Protein AF-A0A812RGR2-F1 (afdb_monomer)

Foldseek 3Di:
DDPDPDAPLVVQQVVCVVPPCSQVVQFQPDDCDPVVVCVCPDCVNVVVVCVVPVDPDDDDDRRDGDHDDDPRPPVPPDDDDDPLVVVPPCSVVDDDDDDDDDSDDDDD

Solvent-accessible surface area (backbone atoms only — not comparable to full-atom values): 7359 Å² total; per-residue (Å²): 143,75,95,80,89,64,54,74,67,56,52,52,53,54,46,30,73,76,39,81,60,42,47,64,52,47,28,77,65,47,70,87,41,73,67,55,50,50,57,69,63,28,68,70,56,50,50,50,52,28,69,75,71,68,50,92,75,86,78,81,69,95,76,56,78,47,81,68,82,52,99,81,54,65,88,74,69,70,71,98,78,60,79,54,72,80,49,57,77,59,40,81,79,54,91,80,85,89,82,86,79,79,92,61,92,82,78,136

Radius of gyration: 16.14 Å; Cα contacts (8 Å, |Δi|>4): 56; chains: 1; bounding box: 37×32×42 Å

pLDDT: mean 83.55, std 11.11, range [44.09, 95.75]

Mean predicted aligned error: 6.18 Å

Sequence (108 aa):
LDPAGYGFETAVAALEALDPGFGAALHQAMALTPAVAALWRSPALVGAVHKLKGWRSVAAHPIFNIRPKSPSARELNYGLHQDPAFWGEAAAEIDVVAAWLPLVPVSE

Structure (mmCIF, N/CA/C/O backbone):
data_AF-A0A812RGR2-F1
#
_entry.id   AF-A0A812RGR2-F1
#
loop_
_atom_site.group_PDB
_atom_site.id
_atom_site.type_symbol
_atom_site.label_atom_id
_atom_site.label_alt_id
_atom_site.label_comp_id
_atom_site.label_asym_id
_atom_site.label_entity_id
_atom_site.label_seq_id
_atom_site.pdbx_PDB_ins_code
_atom_site.Cartn_x
_atom_site.Cartn_y
_atom_site.Cartn_z
_atom_site.occupancy
_atom_site.B_iso_or_equiv
_atom_site.auth_seq_id
_atom_site.auth_comp_id
_atom_site.auth_asym_id
_atom_site.auth_atom_id
_atom_site.pdbx_PDB_model_num
ATOM 1 N N . LEU A 1 1 ? 3.500 13.119 -11.475 1.00 46.84 1 LEU A N 1
ATOM 2 C CA . LEU A 1 1 ? 3.732 11.843 -12.181 1.00 46.84 1 LEU A CA 1
ATOM 3 C C . LEU A 1 1 ? 2.764 11.862 -13.354 1.00 46.84 1 LEU A C 1
ATOM 5 O O . LEU A 1 1 ? 1.618 11.488 -13.191 1.00 46.84 1 LEU A O 1
ATOM 9 N N . ASP A 1 2 ? 3.060 12.677 -14.359 1.00 45.31 2 ASP A N 1
ATOM 10 C CA . ASP A 1 2 ? 3.725 12.191 -15.568 1.00 45.31 2 ASP A CA 1
ATOM 11 C C . ASP A 1 2 ? 4.648 13.260 -16.202 1.00 45.31 2 ASP A C 1
ATOM 13 O O . ASP A 1 2 ? 4.154 14.325 -16.571 1.00 45.31 2 ASP A O 1
ATOM 17 N N . PRO A 1 3 ? 5.970 13.020 -16.315 1.00 44.09 3 PRO A N 1
ATOM 18 C CA . PRO A 1 3 ? 6.861 13.873 -17.100 1.00 44.09 3 PRO A CA 1
ATOM 19 C C . PRO A 1 3 ? 7.190 13.332 -18.509 1.00 44.09 3 PRO A C 1
ATOM 21 O O . PRO A 1 3 ? 7.962 13.984 -19.207 1.00 44.09 3 PRO A O 1
ATOM 24 N N . ALA A 1 4 ? 6.679 12.165 -18.937 1.00 49.09 4 ALA A N 1
ATOM 25 C CA . ALA A 1 4 ? 7.136 11.505 -20.173 1.00 49.09 4 ALA A CA 1
ATOM 26 C C . ALA A 1 4 ? 6.101 10.648 -20.950 1.00 49.09 4 ALA A C 1
ATOM 28 O O . ALA A 1 4 ? 6.461 10.071 -21.971 1.00 49.09 4 ALA A O 1
ATOM 29 N N . GLY A 1 5 ? 4.838 10.555 -20.531 1.00 55.97 5 GLY A N 1
ATOM 30 C CA . GLY A 1 5 ? 3.795 9.758 -21.189 1.00 55.97 5 GLY A CA 1
ATOM 31 C C . GLY A 1 5 ? 3.803 8.260 -20.860 1.00 55.97 5 GLY A C 1
ATOM 32 O O . GLY A 1 5 ? 3.115 7.495 -21.532 1.00 55.97 5 GLY A O 1
ATOM 33 N N . TYR A 1 6 ? 4.570 7.815 -19.860 1.00 59.47 6 TYR A N 1
ATOM 34 C CA . TYR A 1 6 ? 4.719 6.391 -19.527 1.00 59.47 6 TYR A CA 1
ATOM 35 C C . TYR A 1 6 ? 3.951 5.999 -18.253 1.00 59.47 6 TYR A C 1
ATOM 37 O O . TYR A 1 6 ? 3.885 6.767 -17.292 1.00 59.47 6 TYR A O 1
ATOM 45 N N . GLY A 1 7 ? 3.397 4.779 -18.238 1.00 80.56 7 GLY A N 1
ATOM 46 C CA . GLY A 1 7 ? 2.749 4.174 -17.066 1.00 80.56 7 GLY A CA 1
ATOM 47 C C . GLY A 1 7 ? 3.712 3.946 -15.893 1.00 80.56 7 GLY A C 1
ATOM 48 O O . GLY A 1 7 ? 4.936 3.982 -16.054 1.00 80.56 7 GLY A O 1
ATOM 49 N N . PHE A 1 8 ? 3.165 3.719 -14.692 1.00 82.31 8 PHE A N 1
ATOM 50 C CA . PHE A 1 8 ? 3.949 3.564 -13.458 1.00 82.31 8 PHE A CA 1
ATOM 51 C C . PHE A 1 8 ? 4.965 2.415 -13.558 1.00 82.31 8 PHE A C 1
ATOM 53 O O . PHE A 1 8 ? 6.140 2.595 -13.241 1.00 82.31 8 PHE A O 1
ATOM 60 N N . GLU A 1 9 ? 4.538 1.252 -14.050 1.00 84.25 9 GLU A N 1
ATOM 61 C CA . GLU A 1 9 ? 5.394 0.086 -14.290 1.00 84.25 9 GLU A CA 1
ATOM 62 C C . GLU A 1 9 ? 6.503 0.367 -15.299 1.00 84.25 9 GLU A C 1
ATOM 64 O O . GLU A 1 9 ? 7.642 -0.040 -15.080 1.00 84.25 9 GLU A O 1
ATOM 69 N N . THR A 1 10 ? 6.196 1.106 -16.366 1.00 85.75 10 THR A N 1
ATOM 70 C CA . THR A 1 10 ? 7.176 1.450 -17.398 1.00 85.75 10 THR A CA 1
ATOM 71 C C . THR A 1 10 ? 8.262 2.367 -16.832 1.00 85.75 10 THR A C 1
ATOM 73 O O . THR A 1 10 ? 9.448 2.144 -17.069 1.00 85.75 10 THR A O 1
ATOM 76 N N . ALA A 1 11 ? 7.874 3.358 -16.023 1.00 85.25 11 ALA A N 1
ATOM 77 C CA . ALA A 1 11 ? 8.819 4.249 -15.355 1.00 85.25 11 ALA A CA 1
ATOM 78 C C . ALA A 1 11 ? 9.725 3.496 -14.367 1.00 85.25 11 ALA A C 1
ATOM 80 O O . ALA A 1 11 ? 10.941 3.683 -14.383 1.00 85.25 11 ALA A O 1
ATOM 81 N N . VAL A 1 12 ? 9.157 2.614 -13.537 1.00 85.94 12 VAL A N 1
ATOM 82 C CA . VAL A 1 12 ? 9.940 1.803 -12.590 1.00 85.94 12 VAL A CA 1
ATOM 83 C C . VAL A 1 12 ? 10.879 0.845 -13.325 1.00 85.94 12 VAL A C 1
ATOM 85 O O . VAL A 1 12 ? 12.038 0.735 -12.941 1.00 85.94 12 VAL A O 1
ATOM 88 N N . ALA A 1 13 ? 10.425 0.193 -14.398 1.00 85.25 13 ALA A N 1
ATOM 89 C CA . ALA A 1 13 ? 11.256 -0.713 -15.189 1.00 85.25 13 ALA A CA 1
ATOM 90 C C . ALA A 1 13 ? 12.426 0.010 -15.876 1.00 85.25 13 ALA A C 1
ATOM 92 O O . ALA A 1 13 ? 13.538 -0.514 -15.903 1.00 85.25 13 ALA A O 1
ATOM 93 N N . ALA A 1 14 ? 12.197 1.219 -16.398 1.00 87.88 14 ALA A N 1
ATOM 94 C CA . ALA A 1 14 ? 13.257 2.030 -16.988 1.00 87.88 14 ALA A CA 1
ATOM 95 C C . ALA A 1 14 ? 14.314 2.432 -15.947 1.00 87.88 14 ALA A C 1
ATOM 97 O O . ALA A 1 14 ? 15.507 2.366 -16.231 1.00 87.88 14 ALA A O 1
ATOM 98 N N . LEU A 1 15 ? 13.887 2.806 -14.737 1.00 88.62 15 LEU A N 1
ATOM 99 C CA . LEU A 1 15 ? 14.799 3.147 -13.641 1.00 88.62 15 LEU A CA 1
ATOM 100 C C . LEU A 1 15 ? 15.579 1.926 -13.147 1.00 88.62 15 LEU A C 1
ATOM 102 O O . LEU A 1 15 ? 16.786 2.018 -12.980 1.00 88.62 15 LEU A O 1
ATOM 106 N N . GLU A 1 16 ? 14.929 0.772 -13.013 1.00 88.06 16 GLU A N 1
ATOM 107 C CA . GLU A 1 16 ? 15.582 -0.495 -12.664 1.00 88.06 16 GLU A CA 1
ATOM 108 C C . GLU A 1 16 ? 16.638 -0.921 -13.702 1.00 88.06 16 GLU A C 1
ATOM 110 O O . GLU A 1 16 ? 17.665 -1.490 -13.345 1.00 88.06 16 GLU A O 1
ATOM 115 N N . ALA A 1 17 ? 16.416 -0.638 -14.992 1.00 86.81 17 ALA A N 1
ATOM 116 C CA . ALA A 1 17 ? 17.395 -0.918 -16.0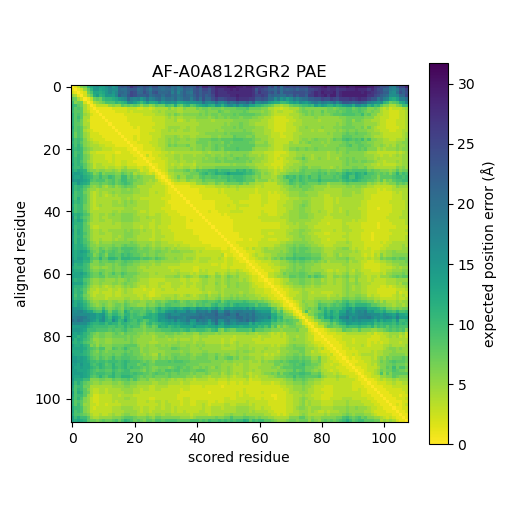44 1.00 86.81 17 ALA A CA 1
ATOM 117 C C . ALA A 1 17 ? 18.626 0.007 -15.985 1.00 86.81 17 ALA A C 1
ATOM 119 O O . ALA A 1 17 ? 19.707 -0.387 -16.421 1.00 86.81 17 ALA A O 1
ATOM 120 N N . LEU A 1 18 ? 18.458 1.230 -15.472 1.00 90.31 18 LEU A N 1
ATOM 121 C CA . LEU A 1 18 ? 19.540 2.200 -15.285 1.00 90.31 18 LEU A CA 1
ATOM 122 C C . LEU A 1 18 ? 20.295 1.982 -13.967 1.00 90.31 18 LEU A C 1
ATOM 124 O O . LEU A 1 18 ? 21.502 2.206 -13.917 1.00 90.31 18 LEU A O 1
ATOM 128 N N . ASP A 1 19 ? 19.588 1.549 -12.925 1.00 87.88 19 ASP A N 1
ATOM 129 C CA . ASP A 1 19 ? 20.093 1.331 -11.571 1.00 87.88 19 ASP A CA 1
ATOM 130 C C . ASP A 1 19 ? 19.509 0.023 -10.996 1.00 87.88 19 ASP A C 1
ATOM 132 O O . ASP A 1 19 ? 18.431 0.026 -10.388 1.00 87.88 19 ASP A O 1
ATOM 136 N N . PRO A 1 20 ? 20.168 -1.129 -11.230 1.00 85.88 20 PRO A N 1
ATOM 137 C CA . PRO A 1 20 ? 19.710 -2.414 -10.710 1.00 85.88 20 PRO A CA 1
ATOM 138 C C . PRO A 1 20 ? 19.566 -2.391 -9.182 1.00 85.88 20 PR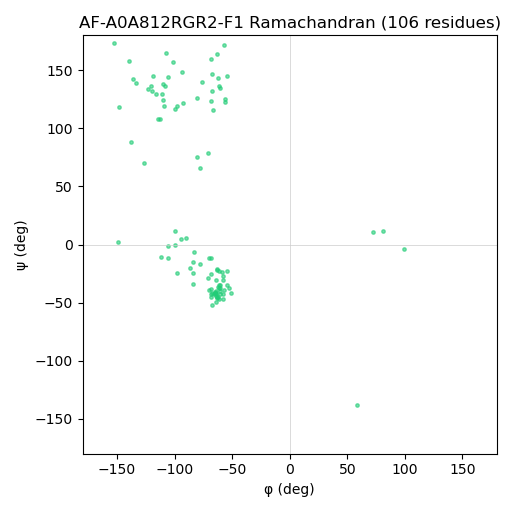O A C 1
ATOM 140 O O . PRO A 1 20 ? 20.520 -2.090 -8.469 1.00 85.88 20 PRO A O 1
ATOM 143 N N . GLY A 1 21 ? 18.383 -2.748 -8.672 1.00 81.19 21 GLY A N 1
ATOM 144 C CA . GLY A 1 21 ? 18.049 -2.636 -7.246 1.00 81.19 21 GLY A CA 1
ATOM 145 C C . GLY A 1 21 ? 17.227 -1.394 -6.885 1.00 81.19 21 GLY A C 1
ATOM 146 O O . GLY A 1 21 ? 16.764 -1.282 -5.744 1.00 81.19 21 GLY A O 1
ATOM 147 N N . PHE A 1 22 ? 16.953 -0.504 -7.846 1.00 85.50 22 PHE A N 1
ATOM 148 C CA . PHE A 1 22 ? 16.081 0.655 -7.654 1.00 85.50 22 PHE A CA 1
ATOM 149 C C . PHE A 1 22 ? 14.727 0.281 -7.031 1.00 85.50 22 PHE A C 1
ATOM 151 O O . PHE A 1 22 ? 14.257 0.955 -6.116 1.00 85.50 22 PHE A O 1
ATOM 158 N N . GLY A 1 23 ? 14.100 -0.818 -7.460 1.00 83.12 23 GLY A N 1
ATOM 159 C CA . GLY A 1 23 ? 12.833 -1.287 -6.900 1.00 83.12 23 GLY A CA 1
ATOM 160 C C . GLY A 1 23 ? 12.912 -1.628 -5.406 1.00 83.12 23 GLY A C 1
ATOM 161 O O . GLY A 1 23 ? 11.979 -1.330 -4.653 1.00 83.12 23 GLY A O 1
ATOM 162 N N . ALA A 1 24 ? 14.032 -2.201 -4.957 1.00 80.44 24 ALA A N 1
ATOM 163 C CA . ALA A 1 24 ? 14.272 -2.488 -3.544 1.00 80.44 24 ALA A CA 1
ATOM 164 C C . ALA A 1 24 ? 14.496 -1.198 -2.737 1.00 80.44 24 ALA A C 1
ATOM 166 O O . ALA A 1 24 ? 13.952 -1.060 -1.640 1.00 80.44 24 ALA A O 1
ATOM 167 N N . ALA A 1 25 ? 15.214 -0.221 -3.297 1.00 81.94 25 ALA A N 1
ATOM 168 C CA . ALA A 1 25 ? 15.371 1.098 -2.683 1.00 81.94 25 ALA A CA 1
ATOM 169 C C . ALA A 1 25 ? 14.031 1.854 -2.597 1.00 81.94 25 ALA A C 1
ATOM 171 O O . ALA A 1 25 ? 13.702 2.445 -1.567 1.00 81.94 25 ALA A O 1
ATOM 172 N N . LEU A 1 26 ? 13.206 1.775 -3.646 1.00 83.25 26 LEU A N 1
ATOM 173 C CA . LEU A 1 26 ? 11.894 2.415 -3.704 1.00 83.25 26 LEU A CA 1
ATOM 174 C C . LEU A 1 26 ? 10.942 1.886 -2.620 1.00 83.25 26 LEU A C 1
ATOM 176 O O . LEU A 1 26 ? 10.169 2.665 -2.061 1.00 83.25 26 LEU A O 1
ATOM 180 N N . HIS A 1 27 ? 11.030 0.595 -2.275 1.00 81.12 27 HIS A N 1
ATOM 181 C CA . HIS A 1 27 ? 10.268 0.001 -1.171 1.00 81.12 27 HIS A CA 1
ATOM 182 C C . HIS A 1 27 ? 10.516 0.709 0.164 1.00 81.12 27 HIS A C 1
ATOM 184 O O . HIS A 1 27 ? 9.572 0.929 0.919 1.00 81.12 27 HIS A O 1
ATOM 190 N N . GLN A 1 28 ? 11.760 1.110 0.425 1.00 76.12 28 GLN A N 1
ATOM 191 C CA . GLN A 1 28 ? 12.165 1.775 1.665 1.00 76.12 28 GLN A CA 1
ATOM 192 C C . GLN A 1 28 ? 11.963 3.298 1.624 1.00 76.12 28 GLN A C 1
ATOM 194 O O . GLN A 1 28 ? 11.890 3.940 2.668 1.00 76.12 28 GLN A O 1
ATOM 199 N N . ALA A 1 29 ? 11.859 3.883 0.428 1.00 76.38 29 ALA A N 1
ATOM 200 C CA . ALA A 1 29 ? 11.793 5.328 0.217 1.00 76.38 29 ALA A CA 1
ATOM 201 C C . ALA A 1 29 ? 10.363 5.893 0.117 1.00 76.38 29 ALA A C 1
ATOM 203 O O . ALA A 1 29 ? 10.182 7.080 -0.170 1.00 76.38 29 ALA A O 1
ATOM 204 N N . MET A 1 30 ? 9.327 5.072 0.316 1.00 76.12 30 MET A N 1
ATOM 205 C CA . MET A 1 30 ? 7.946 5.531 0.183 1.00 76.12 30 MET A CA 1
ATOM 206 C C . MET A 1 30 ? 7.587 6.550 1.274 1.00 76.12 30 MET A C 1
ATOM 208 O O . MET A 1 30 ? 7.483 6.229 2.456 1.00 76.12 30 MET A O 1
ATOM 212 N N . ALA A 1 31 ? 7.300 7.779 0.850 1.00 78.38 31 ALA A N 1
ATOM 213 C CA . ALA A 1 31 ? 6.737 8.811 1.708 1.00 78.38 31 ALA A CA 1
ATOM 214 C C . ALA A 1 31 ? 5.202 8.837 1.625 1.00 78.38 31 ALA A C 1
ATOM 216 O O . ALA A 1 31 ? 4.610 8.608 0.563 1.00 78.38 31 ALA A O 1
ATOM 217 N N . LEU A 1 32 ? 4.548 9.213 2.729 1.00 81.75 32 LEU A N 1
ATOM 218 C CA . LEU A 1 32 ? 3.119 9.528 2.755 1.00 81.75 32 LEU A CA 1
ATOM 219 C C . LEU A 1 32 ? 2.858 10.855 2.023 1.00 81.75 32 LEU A C 1
ATOM 221 O O . LEU A 1 32 ? 2.700 11.914 2.630 1.00 81.75 32 LEU A O 1
ATOM 225 N N . THR A 1 33 ? 2.829 10.814 0.693 1.00 86.69 33 THR A N 1
ATOM 226 C CA . THR A 1 33 ? 2.460 11.981 -0.118 1.00 86.69 33 THR A CA 1
ATOM 227 C C . THR A 1 33 ? 0.975 12.323 0.071 1.00 86.69 33 THR A C 1
ATOM 229 O O . THR A 1 33 ? 0.188 11.449 0.444 1.00 86.69 33 THR A O 1
ATOM 232 N N . PRO A 1 34 ? 0.526 13.555 -0.242 1.00 90.25 34 PRO A N 1
ATOM 233 C CA . PRO A 1 34 ? -0.895 13.904 -0.170 1.00 90.25 34 PRO A CA 1
ATOM 234 C C . PRO A 1 34 ? -1.807 12.970 -0.980 1.00 90.25 34 PRO A C 1
ATOM 236 O O . PRO A 1 34 ? -2.911 12.663 -0.531 1.00 90.25 34 PRO A O 1
ATOM 239 N N . ALA A 1 35 ? -1.339 12.479 -2.132 1.00 88.12 35 ALA A N 1
ATOM 240 C CA . ALA A 1 35 ? -2.079 11.535 -2.969 1.00 88.12 35 ALA A CA 1
ATOM 241 C C . ALA A 1 35 ? -2.215 10.157 -2.301 1.00 88.12 35 ALA A C 1
ATOM 243 O O . ALA A 1 35 ? -3.316 9.610 -2.236 1.00 88.12 35 ALA A O 1
ATOM 244 N N . VAL A 1 36 ? -1.125 9.630 -1.730 1.00 87.56 36 VAL A N 1
ATOM 245 C CA . VAL A 1 36 ? -1.155 8.378 -0.954 1.00 87.56 36 VAL A CA 1
ATOM 246 C C . VAL A 1 36 ? -2.065 8.550 0.263 1.00 87.56 36 VAL A C 1
ATOM 248 O O . VAL 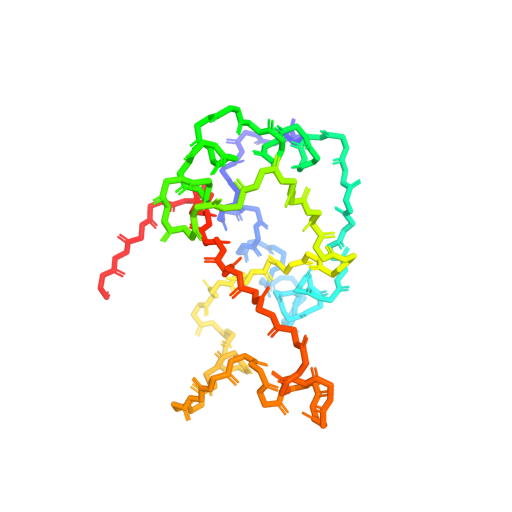A 1 36 ? -2.945 7.729 0.502 1.00 87.56 36 VAL A O 1
ATOM 251 N N . ALA A 1 37 ? -1.950 9.663 0.985 1.00 89.81 37 ALA A N 1
ATOM 252 C CA . ALA A 1 37 ? -2.796 9.944 2.138 1.00 89.81 37 ALA A CA 1
ATOM 253 C C . ALA A 1 37 ? -4.287 10.038 1.768 1.00 89.81 37 ALA A C 1
ATOM 255 O O . ALA A 1 37 ? -5.140 9.580 2.526 1.00 89.81 37 ALA A O 1
ATOM 256 N N . ALA A 1 38 ? -4.623 10.609 0.608 1.00 92.88 38 ALA A N 1
ATOM 257 C CA . ALA A 1 38 ? -5.996 10.646 0.110 1.00 92.88 38 ALA A CA 1
ATOM 258 C C . ALA A 1 38 ? -6.534 9.242 -0.209 1.00 92.88 38 ALA A C 1
ATOM 260 O O . ALA A 1 38 ? -7.661 8.929 0.171 1.00 92.88 38 ALA A O 1
ATOM 261 N N . LEU A 1 39 ? -5.719 8.384 -0.831 1.00 90.75 39 LEU A N 1
ATOM 262 C CA . LEU A 1 39 ? -6.074 6.992 -1.118 1.00 90.75 39 LEU A CA 1
ATOM 263 C C . LEU A 1 39 ? -6.351 6.199 0.172 1.00 90.75 39 LEU A C 1
ATOM 265 O O . LEU A 1 39 ? -7.390 5.546 0.291 1.00 90.75 39 LEU A O 1
ATOM 269 N N . TRP A 1 40 ? -5.467 6.323 1.166 1.00 91.62 40 TRP A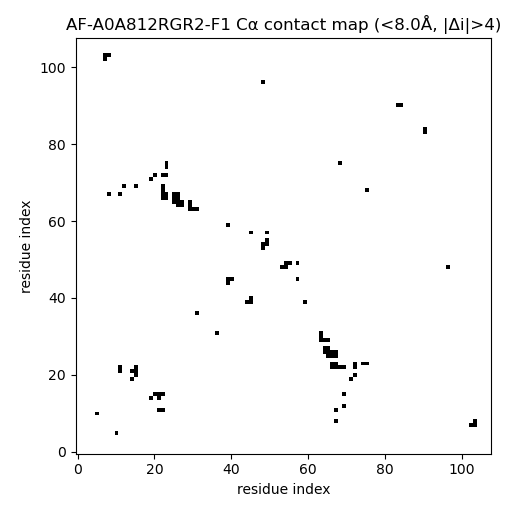 N 1
ATOM 270 C CA . TRP A 1 40 ? -5.595 5.635 2.457 1.00 91.62 40 TRP A CA 1
ATOM 271 C C . TRP A 1 40 ? -6.763 6.140 3.313 1.00 91.62 40 TRP A C 1
ATOM 273 O O . TRP A 1 40 ? -7.304 5.389 4.119 1.00 91.62 40 TRP A O 1
ATOM 283 N N . ARG A 1 41 ? -7.201 7.388 3.112 1.00 93.12 41 ARG A N 1
ATOM 284 C CA . ARG A 1 41 ? -8.408 7.949 3.744 1.00 93.12 41 ARG A CA 1
ATOM 285 C C . ARG A 1 41 ? -9.681 7.737 2.925 1.00 93.12 41 ARG A C 1
ATOM 287 O O . ARG A 1 41 ? -10.721 8.289 3.284 1.00 93.12 41 ARG A O 1
ATOM 294 N N . SER A 1 42 ? -9.626 6.996 1.817 1.00 95.06 42 SER A N 1
ATOM 295 C CA . SER A 1 42 ? -10.804 6.827 0.968 1.00 95.06 42 SER A CA 1
ATOM 296 C C . SER A 1 42 ? -11.945 6.150 1.749 1.00 95.06 42 SER A C 1
ATOM 298 O O . SER A 1 42 ? -11.713 5.149 2.436 1.00 95.06 42 SER A O 1
ATOM 300 N N . PRO A 1 43 ? -13.196 6.644 1.644 1.00 95.75 43 PRO A N 1
ATOM 301 C CA . PRO A 1 43 ? -14.329 6.056 2.361 1.00 95.75 43 PRO A CA 1
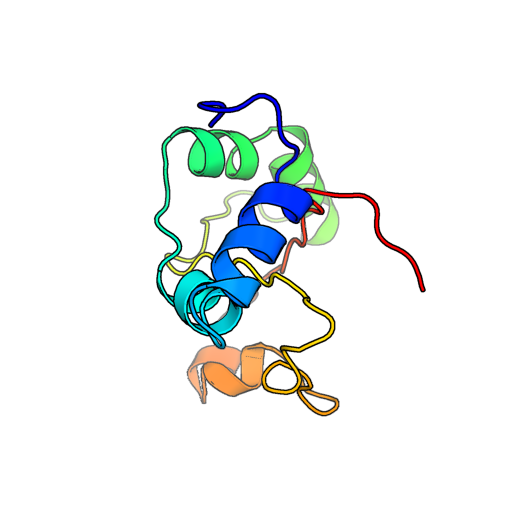ATOM 302 C C . PRO A 1 43 ? -14.556 4.577 2.033 1.00 95.75 43 PRO A C 1
ATOM 304 O O . PRO A 1 43 ? -15.013 3.820 2.886 1.00 95.75 43 PRO A O 1
ATOM 307 N N . ALA A 1 44 ? -14.212 4.157 0.812 1.00 95.38 44 ALA A N 1
ATOM 308 C CA . ALA A 1 44 ? -14.298 2.765 0.389 1.00 95.38 44 ALA A CA 1
ATOM 309 C C . ALA A 1 44 ? -13.340 1.867 1.187 1.00 95.38 44 ALA A C 1
ATOM 311 O O . ALA A 1 44 ? -13.772 0.852 1.733 1.00 95.38 44 ALA A O 1
ATOM 312 N N . LEU A 1 45 ? -12.067 2.263 1.303 1.00 94.12 45 LEU A N 1
ATOM 313 C CA . LEU A 1 45 ? -11.066 1.498 2.044 1.00 94.12 45 LEU A CA 1
ATOM 314 C C . LEU A 1 45 ? -11.372 1.487 3.544 1.00 94.12 45 LEU A C 1
ATOM 316 O O . LEU A 1 45 ? -11.468 0.425 4.154 1.00 94.12 45 LEU A O 1
ATOM 320 N N . VAL A 1 46 ? -11.583 2.667 4.128 1.00 94.62 46 VAL A N 1
ATOM 321 C CA . VAL A 1 46 ? -11.870 2.816 5.561 1.00 94.62 46 VAL A CA 1
ATOM 322 C C . VAL A 1 46 ? -13.160 2.076 5.931 1.00 94.62 46 VAL A C 1
ATOM 324 O O . VAL A 1 46 ? -13.202 1.330 6.909 1.00 94.62 46 VAL A O 1
ATOM 327 N N . GLY A 1 47 ? -14.197 2.187 5.097 1.00 95.62 47 GLY A N 1
ATOM 328 C CA . GLY A 1 47 ? -15.448 1.455 5.266 1.00 95.62 47 GLY A CA 1
ATOM 329 C C . GLY A 1 47 ? -15.285 -0.066 5.192 1.00 95.62 47 GLY A C 1
ATOM 330 O O . GLY A 1 47 ? -15.946 -0.778 5.949 1.00 95.62 47 GLY A O 1
ATOM 331 N N . ALA A 1 48 ? -14.403 -0.579 4.328 1.00 94.75 48 ALA A N 1
ATOM 332 C CA . ALA A 1 48 ? -14.101 -2.008 4.266 1.00 94.75 48 ALA A CA 1
ATOM 333 C C . ALA A 1 48 ? -13.446 -2.507 5.565 1.00 94.75 48 ALA A C 1
ATOM 335 O O . ALA A 1 48 ? -13.875 -3.525 6.108 1.00 94.75 48 ALA A O 1
ATOM 336 N N . VAL A 1 49 ? -12.483 -1.759 6.116 1.00 93.81 49 VAL A N 1
ATOM 337 C CA . VAL A 1 49 ? -11.826 -2.105 7.390 1.00 93.81 49 VAL A CA 1
ATOM 338 C C . VAL A 1 49 ? -12.824 -2.095 8.551 1.00 93.81 49 VAL A C 1
ATOM 340 O O . VAL A 1 49 ? -12.866 -3.042 9.338 1.00 93.81 49 VAL A O 1
ATOM 343 N N . HIS A 1 50 ? -13.682 -1.071 8.629 1.00 94.62 50 HIS A N 1
ATOM 344 C CA . HIS A 1 50 ? -14.737 -1.001 9.642 1.00 94.62 50 HIS A CA 1
ATOM 345 C C . HIS A 1 50 ? -15.679 -2.206 9.583 1.00 94.62 50 HIS A C 1
ATOM 347 O O . HIS A 1 50 ? -16.011 -2.773 10.620 1.00 94.6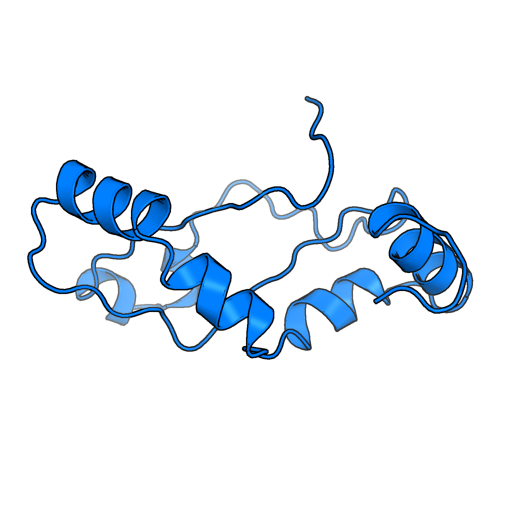2 50 HIS A O 1
ATOM 353 N N . LYS A 1 51 ? -16.081 -2.636 8.382 1.00 94.75 51 LYS A N 1
ATOM 354 C CA . LYS A 1 51 ? -16.934 -3.821 8.208 1.00 94.75 51 LYS A CA 1
ATOM 355 C C . LYS A 1 51 ? -16.216 -5.120 8.573 1.00 94.75 51 LYS A C 1
ATOM 357 O O . LYS A 1 51 ? -16.845 -5.996 9.153 1.00 94.75 51 LYS A O 1
ATOM 362 N N . LEU A 1 52 ? -14.926 -5.240 8.253 1.00 94.62 52 LEU A N 1
ATOM 363 C CA . LEU A 1 52 ? -14.143 -6.452 8.502 1.00 94.62 52 LEU A CA 1
ATOM 364 C C . LEU A 1 52 ? -13.902 -6.700 9.997 1.00 94.62 52 LEU A C 1
ATOM 366 O O . LEU A 1 52 ? -13.994 -7.836 10.450 1.00 94.62 52 LEU A O 1
ATOM 370 N N . LYS A 1 53 ? -13.575 -5.650 10.762 1.00 93.38 53 LYS A N 1
ATOM 371 C CA . LYS A 1 53 ? -13.166 -5.780 12.173 1.00 93.38 53 LYS A CA 1
ATOM 372 C C . LYS A 1 53 ? -14.159 -5.203 13.183 1.00 93.38 53 LYS A C 1
ATOM 374 O O . LYS A 1 53 ? -13.993 -5.416 14.379 1.00 93.38 53 LYS A O 1
ATOM 379 N N . GLY A 1 54 ? -15.174 -4.462 12.737 1.00 92.56 54 GLY A N 1
ATOM 380 C CA . GLY A 1 54 ? -16.132 -3.783 13.618 1.00 92.56 54 GLY A CA 1
ATOM 381 C C . GLY A 1 54 ? -15.555 -2.567 14.354 1.00 92.56 54 GLY A C 1
ATOM 382 O O . GLY A 1 54 ? -16.183 -2.038 15.272 1.00 92.56 54 GLY A O 1
ATOM 383 N N . TRP A 1 55 ? -14.355 -2.117 13.984 1.00 92.94 55 TRP A N 1
ATOM 384 C CA . TRP A 1 55 ? -13.703 -0.973 14.616 1.00 92.94 55 TRP A CA 1
ATOM 385 C C . TRP A 1 55 ? -14.441 0.322 14.320 1.00 92.94 55 TRP A C 1
ATOM 387 O O . TRP A 1 55 ? -14.978 0.492 13.233 1.00 92.94 55 TRP A O 1
ATOM 397 N N . ARG A 1 56 ? -14.443 1.259 15.271 1.00 90.50 56 ARG A N 1
ATOM 398 C CA . ARG A 1 56 ? -15.048 2.595 15.097 1.00 90.50 56 ARG A CA 1
ATOM 399 C C . ARG A 1 56 ? -14.035 3.670 14.731 1.00 90.50 56 ARG A C 1
ATOM 401 O O . ARG A 1 56 ? -14.397 4.679 14.143 1.00 90.50 56 ARG A O 1
ATOM 408 N N . SER A 1 57 ? -12.779 3.442 15.090 1.00 90.62 57 SER A N 1
ATOM 409 C CA . SER A 1 57 ? -11.656 4.310 14.777 1.00 90.62 57 SER A CA 1
ATOM 410 C C . SER A 1 57 ? -10.524 3.440 14.266 1.00 90.62 57 SER A C 1
ATOM 412 O O . SER A 1 57 ? -10.305 2.346 14.786 1.00 90.62 57 SER A O 1
ATOM 414 N N . VAL A 1 58 ? -9.847 3.917 13.231 1.00 91.44 58 VAL A N 1
ATOM 415 C CA . VAL A 1 58 ? -8.684 3.264 12.640 1.00 91.44 58 VAL A CA 1
ATOM 416 C C . VAL A 1 58 ? -7.627 4.322 12.378 1.00 91.44 58 VAL A C 1
ATOM 418 O O . VAL A 1 58 ? -7.945 5.446 11.990 1.00 91.44 58 VAL A O 1
ATOM 421 N N . ALA A 1 59 ? -6.372 3.957 12.592 1.00 89.62 59 ALA A N 1
ATOM 422 C CA . ALA A 1 59 ? -5.225 4.774 12.236 1.00 89.62 59 ALA A CA 1
ATOM 423 C C . ALA A 1 59 ? -4.379 4.005 11.223 1.00 89.62 59 ALA A C 1
ATOM 425 O O . ALA A 1 59 ? -4.277 2.780 11.292 1.00 89.62 59 ALA A O 1
ATOM 426 N N . ALA A 1 60 ? -3.781 4.725 10.276 1.00 86.94 60 ALA A N 1
ATOM 427 C CA . ALA A 1 60 ? -2.783 4.130 9.403 1.00 86.94 60 ALA A CA 1
ATOM 428 C C . ALA A 1 60 ? -1.468 3.974 10.174 1.00 86.94 60 ALA A C 1
ATOM 430 O O . ALA A 1 60 ? -1.067 4.868 10.923 1.00 86.94 60 ALA A O 1
ATOM 431 N N . HIS A 1 61 ? -0.790 2.851 9.961 1.00 84.56 61 HIS A N 1
ATOM 432 C CA . HIS A 1 61 ? 0.572 2.663 10.438 1.00 84.56 61 HIS A CA 1
ATOM 433 C C . HIS A 1 61 ? 1.500 3.705 9.771 1.00 84.56 61 HIS A C 1
ATOM 435 O O . HIS A 1 61 ? 1.296 4.015 8.595 1.00 84.56 61 HIS A O 1
ATOM 441 N N . PRO A 1 62 ? 2.516 4.261 10.463 1.00 79.12 62 PRO A N 1
ATOM 442 C CA . PRO A 1 62 ? 3.389 5.294 9.889 1.00 79.12 62 PRO A CA 1
ATOM 443 C C . PRO A 1 62 ? 4.296 4.780 8.761 1.00 79.12 62 PRO A C 1
ATOM 445 O O . PRO A 1 62 ? 4.910 5.579 8.058 1.00 79.12 62 PRO A O 1
ATOM 448 N N . ILE A 1 63 ? 4.386 3.460 8.588 1.00 79.88 63 ILE A N 1
ATOM 449 C CA . ILE A 1 63 ? 5.155 2.821 7.518 1.00 79.88 63 ILE A CA 1
ATOM 450 C C . ILE A 1 63 ? 4.214 2.459 6.371 1.00 79.88 63 ILE A C 1
ATOM 452 O O . ILE A 1 63 ? 3.304 1.647 6.544 1.00 79.88 63 ILE A O 1
ATOM 456 N N . PHE A 1 64 ? 4.483 3.031 5.200 1.00 84.12 64 PHE A N 1
ATOM 457 C CA . PHE A 1 64 ? 3.811 2.722 3.943 1.00 84.12 64 PHE A CA 1
ATOM 458 C C . PHE A 1 64 ? 4.804 2.021 3.027 1.00 84.12 64 PHE A C 1
ATOM 460 O O . PHE A 1 64 ? 5.902 2.520 2.824 1.00 84.12 64 PHE A O 1
ATOM 467 N N . ASN A 1 65 ? 4.413 0.882 2.463 1.00 84.06 65 ASN A N 1
ATOM 468 C CA . ASN A 1 65 ? 5.283 0.099 1.595 1.00 84.06 65 ASN A CA 1
ATOM 469 C C . ASN A 1 65 ? 4.805 0.198 0.148 1.00 84.06 65 ASN A C 1
ATOM 471 O O . ASN A 1 65 ? 3.617 0.020 -0.125 1.00 84.06 65 ASN A O 1
ATOM 475 N N . ILE A 1 66 ? 5.740 0.375 -0.783 1.00 86.44 66 ILE A N 1
ATOM 476 C CA . ILE A 1 66 ? 5.533 0.022 -2.189 1.00 86.44 66 ILE A CA 1
ATOM 477 C C . ILE A 1 66 ? 6.384 -1.183 -2.525 1.00 86.44 66 ILE A C 1
ATOM 479 O O . ILE A 1 66 ? 7.521 -1.293 -2.088 1.00 86.44 66 ILE A O 1
ATOM 483 N N . ARG A 1 67 ? 5.826 -2.123 -3.277 1.00 85.25 67 ARG A N 1
ATOM 484 C CA . ARG A 1 67 ? 6.511 -3.380 -3.582 1.00 85.25 67 ARG A CA 1
ATOM 485 C C . ARG A 1 67 ? 6.532 -3.591 -5.092 1.00 85.25 67 ARG A C 1
ATOM 487 O O . ARG A 1 67 ? 5.788 -4.441 -5.580 1.00 85.25 67 ARG A O 1
ATOM 494 N N . PRO A 1 68 ? 7.313 -2.791 -5.844 1.00 83.88 68 PRO A N 1
ATOM 495 C CA . PRO A 1 68 ? 7.469 -3.030 -7.269 1.00 83.88 68 PRO A CA 1
ATOM 496 C C . PRO A 1 68 ? 8.096 -4.410 -7.477 1.00 83.88 68 PRO A C 1
ATOM 498 O O . PRO A 1 68 ? 9.027 -4.801 -6.775 1.00 83.88 68 PRO A O 1
ATOM 501 N N . LYS A 1 69 ? 7.567 -5.159 -8.439 1.00 80.50 69 LYS A N 1
ATOM 502 C CA . LYS A 1 69 ? 8.113 -6.448 -8.853 1.00 80.50 69 LYS A CA 1
ATOM 503 C C . LYS A 1 69 ? 8.654 -6.283 -10.263 1.00 80.50 69 LYS A C 1
ATOM 505 O O . LYS A 1 69 ? 7.879 -6.120 -11.199 1.00 80.50 69 LYS A O 1
ATOM 510 N N . SER A 1 70 ? 9.974 -6.285 -10.400 1.00 74.19 70 SER A N 1
ATOM 511 C CA . SER A 1 70 ? 10.633 -6.361 -11.702 1.00 74.19 70 SER A CA 1
ATOM 512 C C . SER A 1 70 ? 11.134 -7.791 -11.946 1.00 74.19 70 SER A C 1
ATOM 514 O O . SER A 1 70 ? 11.390 -8.523 -10.984 1.00 74.19 70 SER A O 1
ATOM 516 N N . PRO A 1 71 ? 11.330 -8.203 -13.210 1.00 71.25 71 PRO A N 1
ATOM 517 C CA . PRO A 1 71 ? 11.954 -9.489 -13.523 1.00 71.25 71 PRO A CA 1
ATOM 518 C C . PRO A 1 71 ? 13.363 -9.657 -12.921 1.00 71.25 71 PRO A C 1
ATOM 520 O O . PRO A 1 71 ? 13.790 -10.782 -12.659 1.00 71.25 71 PRO A O 1
ATOM 523 N N . SER A 1 72 ? 14.083 -8.551 -12.694 1.00 68.38 72 SER A N 1
ATOM 524 C CA . SER A 1 72 ? 15.418 -8.528 -12.079 1.00 68.38 72 SER A CA 1
ATOM 525 C C . SER A 1 72 ? 15.388 -8.550 -10.546 1.00 68.38 72 SER A C 1
ATOM 527 O O . SER A 1 72 ? 16.343 -9.032 -9.937 1.00 68.38 72 SER A O 1
ATOM 529 N N . ALA A 1 73 ? 14.302 -8.095 -9.909 1.00 62.94 73 ALA A N 1
ATOM 530 C CA . ALA A 1 73 ? 14.178 -7.968 -8.456 1.00 62.94 73 ALA A CA 1
ATOM 531 C C . ALA A 1 73 ? 13.903 -9.317 -7.766 1.00 62.94 73 ALA A C 1
ATOM 533 O O . ALA A 1 73 ? 12.859 -9.538 -7.146 1.00 62.94 73 ALA A O 1
ATOM 534 N N . ARG A 1 74 ? 14.882 -10.229 -7.831 1.00 60.09 74 ARG A N 1
ATOM 535 C CA . ARG A 1 74 ? 14.883 -11.496 -7.077 1.00 60.09 74 ARG A CA 1
ATOM 536 C C . ARG A 1 74 ? 14.920 -11.288 -5.560 1.00 60.09 74 ARG A C 1
ATOM 538 O O . ARG A 1 74 ? 14.499 -12.172 -4.820 1.00 60.09 74 ARG A O 1
ATOM 545 N N . GLU A 1 75 ? 15.375 -10.124 -5.103 1.00 59.22 75 GLU A N 1
ATOM 546 C CA . GLU A 1 75 ? 15.562 -9.788 -3.683 1.00 59.22 75 GLU A CA 1
ATOM 547 C C . GLU A 1 75 ? 14.251 -9.620 -2.900 1.00 59.22 75 GLU A C 1
ATOM 549 O O . GLU A 1 75 ? 14.256 -9.601 -1.673 1.00 59.22 75 GLU A O 1
ATOM 554 N N . LEU A 1 76 ? 13.107 -9.559 -3.590 1.00 62.03 76 LEU A N 1
ATOM 555 C CA . LEU A 1 76 ? 11.785 -9.474 -2.964 1.00 62.03 76 LEU A CA 1
ATOM 556 C C . LEU A 1 76 ? 11.053 -10.825 -2.917 1.00 62.03 76 LEU A C 1
ATOM 558 O O . LEU A 1 76 ? 9.847 -10.855 -2.648 1.00 62.03 76 LEU A O 1
ATOM 562 N N . ASN A 1 77 ? 11.740 -11.937 -3.197 1.00 67.50 77 ASN A N 1
ATOM 563 C CA . ASN A 1 77 ? 11.212 -13.286 -2.991 1.00 67.50 77 ASN A CA 1
ATOM 564 C C . ASN A 1 77 ? 11.359 -13.676 -1.523 1.00 67.50 77 ASN A C 1
ATOM 566 O O . ASN A 1 77 ? 12.228 -14.454 -1.136 1.00 67.50 77 ASN A O 1
ATOM 570 N N . TYR A 1 78 ? 10.491 -13.108 -0.696 1.00 69.88 78 TYR A N 1
ATOM 571 C CA . TYR A 1 78 ? 10.332 -13.577 0.666 1.00 69.88 78 TYR A CA 1
ATOM 572 C C . TYR A 1 78 ? 9.721 -14.979 0.627 1.00 69.88 78 TYR A C 1
ATOM 574 O O . TYR A 1 78 ? 8.733 -15.209 -0.074 1.00 69.88 78 TYR A O 1
ATOM 582 N N . GLY A 1 79 ? 10.297 -15.913 1.387 1.00 80.69 79 GLY A N 1
ATOM 583 C CA . GLY A 1 79 ? 9.628 -17.179 1.680 1.00 80.69 79 GLY A CA 1
ATOM 584 C C . GLY A 1 79 ? 8.269 -16.937 2.345 1.00 80.69 79 GLY A C 1
ATOM 585 O O . GLY A 1 79 ? 7.930 -15.808 2.712 1.00 80.69 79 GLY A O 1
ATOM 586 N N . LEU A 1 80 ? 7.477 -17.994 2.517 1.00 88.00 80 LEU A N 1
ATOM 587 C CA . LEU A 1 80 ? 6.199 -17.881 3.218 1.00 88.00 80 LEU A CA 1
ATOM 588 C C . LEU A 1 80 ? 6.424 -17.306 4.627 1.00 88.00 80 LEU A C 1
ATOM 590 O O . LEU A 1 80 ? 7.190 -17.862 5.411 1.00 88.00 80 LEU A O 1
ATOM 594 N N . HIS A 1 81 ? 5.772 -16.185 4.931 1.00 88.94 81 HIS A N 1
ATOM 595 C CA . HIS A 1 81 ? 5.885 -15.483 6.208 1.00 88.94 81 HIS A CA 1
ATOM 596 C C . HIS A 1 81 ? 4.604 -14.692 6.505 1.00 88.94 81 HIS A C 1
ATOM 598 O O . HIS A 1 81 ? 3.707 -14.602 5.665 1.00 88.94 81 HIS A O 1
ATOM 604 N N . GLN A 1 82 ? 4.530 -14.114 7.704 1.00 88.19 82 GLN A N 1
ATOM 605 C CA . GLN A 1 82 ? 3.482 -13.179 8.108 1.00 88.19 82 GLN A CA 1
ATOM 606 C C . GLN A 1 82 ? 4.126 -11.839 8.486 1.00 88.19 82 GLN A C 1
ATOM 608 O O . GLN A 1 82 ? 5.128 -11.830 9.199 1.00 88.19 82 GLN A O 1
ATOM 613 N N . ASP A 1 83 ? 3.546 -10.718 8.046 1.00 86.31 83 ASP A N 1
ATOM 614 C CA . ASP A 1 83 ? 4.056 -9.366 8.341 1.00 86.31 83 ASP A CA 1
ATOM 615 C C . ASP A 1 83 ? 4.274 -9.082 9.850 1.00 86.31 83 ASP A C 1
ATOM 617 O O . ASP A 1 83 ? 5.288 -8.466 10.185 1.00 86.31 83 ASP A O 1
ATOM 621 N N . PRO A 1 84 ? 3.424 -9.565 10.786 1.00 87.56 84 PRO A N 1
ATOM 622 C CA . PRO A 1 84 ? 3.650 -9.410 12.226 1.00 87.56 84 PRO A CA 1
ATOM 623 C C . PRO A 1 84 ? 5.007 -9.924 12.730 1.00 87.56 84 PRO A C 1
ATOM 625 O O . PRO A 1 84 ? 5.491 -9.449 13.755 1.00 87.56 84 PRO A O 1
ATOM 628 N N . ALA A 1 85 ? 5.666 -10.839 12.008 1.00 86.25 85 ALA A N 1
ATOM 629 C CA . ALA A 1 85 ? 6.992 -11.337 12.375 1.00 86.25 85 ALA A CA 1
ATOM 630 C C . ALA A 1 85 ? 8.053 -10.221 12.459 1.00 86.25 85 ALA A C 1
ATOM 632 O O . ALA A 1 85 ? 9.038 -10.366 13.180 1.00 86.25 85 ALA A O 1
ATOM 633 N N . PHE A 1 86 ? 7.845 -9.094 11.768 1.00 84.12 86 PHE A N 1
ATOM 634 C CA . PHE A 1 86 ? 8.745 -7.939 11.808 1.00 84.12 86 PHE A CA 1
ATOM 635 C C . PHE A 1 86 ? 8.509 -7.005 13.007 1.00 84.12 86 PHE A C 1
ATOM 637 O O . PHE A 1 86 ? 9.277 -6.064 13.196 1.00 84.12 86 PHE A O 1
ATOM 644 N N . TRP A 1 87 ? 7.468 -7.236 13.814 1.00 85.75 87 TRP A N 1
ATOM 645 C CA . TRP A 1 87 ? 7.103 -6.382 14.954 1.00 85.75 87 TRP A CA 1
ATOM 646 C C . TRP A 1 87 ? 7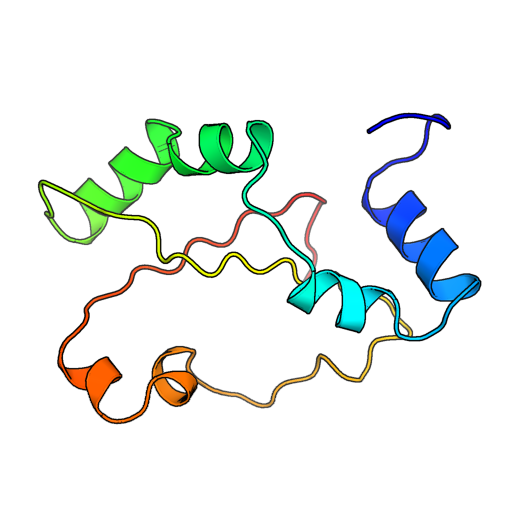.452 -6.982 16.322 1.00 85.75 87 TRP A C 1
ATOM 648 O O . TRP A 1 87 ? 7.248 -6.329 17.345 1.00 85.75 87 TRP A O 1
ATOM 658 N N . GLY A 1 88 ? 8.013 -8.195 16.361 1.00 87.25 88 GLY A N 1
ATOM 659 C CA . GLY A 1 88 ? 8.431 -8.844 17.605 1.00 87.25 88 GLY A CA 1
ATOM 660 C C . GLY A 1 88 ? 7.273 -9.025 18.591 1.00 87.25 88 GLY A C 1
ATOM 661 O O . GLY A 1 88 ? 6.165 -9.381 18.198 1.00 87.25 88 GLY A O 1
ATOM 662 N N . GLU A 1 89 ? 7.518 -8.771 19.877 1.00 89.44 89 GLU A N 1
ATOM 663 C CA . GLU A 1 89 ? 6.508 -8.936 20.937 1.00 89.44 89 GLU A CA 1
ATOM 664 C C . GLU A 1 89 ? 5.308 -7.990 20.780 1.00 89.44 89 GLU A C 1
ATOM 666 O O . GLU A 1 89 ? 4.182 -8.375 21.092 1.00 89.44 89 GLU A O 1
ATOM 671 N N . ALA A 1 90 ? 5.510 -6.795 20.206 1.00 85.75 90 ALA A N 1
ATOM 672 C CA . ALA A 1 90 ? 4.435 -5.824 19.985 1.00 85.75 90 ALA A CA 1
ATOM 673 C C . ALA A 1 90 ? 3.336 -6.363 19.058 1.00 85.75 90 ALA A C 1
ATOM 675 O O . ALA A 1 90 ? 2.191 -5.919 19.128 1.00 85.75 90 ALA A O 1
ATOM 676 N N . ALA A 1 91 ? 3.659 -7.351 18.218 1.00 87.50 91 ALA A N 1
ATOM 677 C CA . ALA A 1 91 ? 2.703 -7.979 17.319 1.00 87.50 91 ALA A CA 1
ATOM 678 C C . ALA A 1 91 ? 1.564 -8.711 18.056 1.00 87.50 91 ALA A C 1
ATOM 680 O O . ALA A 1 91 ? 0.502 -8.907 17.474 1.00 87.50 91 ALA A O 1
ATOM 681 N N . ALA A 1 92 ? 1.760 -9.089 19.325 1.00 87.50 92 ALA A N 1
ATOM 682 C CA . ALA A 1 92 ? 0.720 -9.701 20.155 1.00 87.50 92 ALA A CA 1
ATOM 683 C C . ALA A 1 92 ? -0.298 -8.685 20.705 1.00 87.50 92 ALA A C 1
ATOM 685 O O . ALA A 1 92 ? -1.378 -9.075 21.146 1.00 87.50 92 ALA A O 1
ATOM 686 N N . GLU A 1 93 ? 0.039 -7.394 20.688 1.00 88.62 93 GLU A N 1
ATOM 687 C CA . GLU A 1 93 ? -0.764 -6.324 21.292 1.00 88.62 93 GL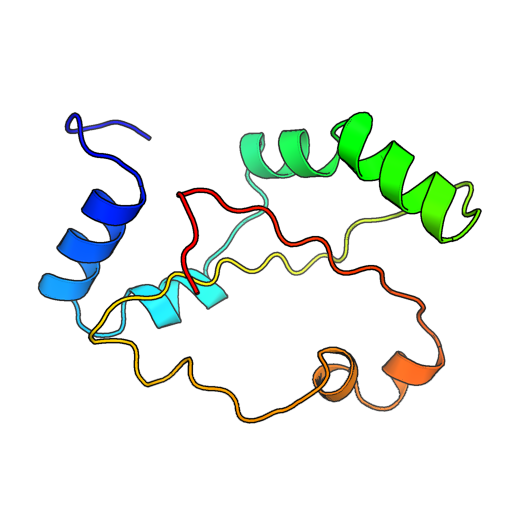U A CA 1
ATOM 688 C C . GLU A 1 93 ? -1.503 -5.470 20.256 1.00 88.62 93 GLU A C 1
ATOM 690 O O . GLU A 1 93 ? -2.377 -4.676 20.612 1.00 88.62 93 GLU A O 1
ATOM 695 N N . ILE A 1 94 ? -1.171 -5.625 18.972 1.00 85.62 94 ILE A N 1
ATOM 696 C CA . ILE A 1 94 ? -1.758 -4.844 17.886 1.00 85.62 94 ILE A CA 1
ATOM 697 C C . ILE A 1 94 ? -2.538 -5.733 16.929 1.00 85.62 94 ILE A C 1
ATOM 699 O O . ILE A 1 94 ? -2.034 -6.709 16.382 1.00 85.62 94 ILE A O 1
ATOM 703 N N . ASP A 1 95 ? -3.771 -5.327 16.651 1.00 88.38 95 ASP A N 1
ATOM 704 C CA . ASP A 1 95 ? -4.492 -5.837 15.500 1.00 88.38 95 ASP A CA 1
ATOM 705 C C . ASP A 1 95 ? -4.258 -4.896 14.317 1.00 88.38 95 ASP A C 1
ATOM 707 O O . ASP A 1 95 ? -4.622 -3.717 14.359 1.00 88.38 95 ASP A O 1
ATOM 711 N N . VAL A 1 96 ? -3.719 -5.429 13.222 1.00 89.44 96 VAL A N 1
ATOM 712 C CA . VAL A 1 96 ? -3.505 -4.665 11.991 1.00 89.44 96 VAL A CA 1
ATOM 713 C C . VAL A 1 96 ? -4.205 -5.339 10.823 1.00 89.44 96 VAL A C 1
ATOM 715 O O . VAL A 1 96 ? -4.102 -6.546 10.617 1.00 89.44 96 VAL A O 1
ATOM 718 N N . VAL A 1 97 ? -4.913 -4.536 10.031 1.00 91.69 97 VAL A N 1
ATOM 719 C CA . VAL A 1 97 ? -5.432 -4.954 8.728 1.00 91.69 97 VAL A CA 1
ATOM 720 C C . VAL A 1 97 ? -4.488 -4.429 7.657 1.00 91.69 97 VAL A C 1
ATOM 722 O O . VAL A 1 97 ? -4.340 -3.218 7.494 1.00 91.69 97 VAL A O 1
ATOM 725 N N . ALA A 1 98 ? -3.862 -5.342 6.918 1.00 91.50 98 ALA A N 1
ATOM 726 C CA . ALA A 1 98 ? -3.075 -4.995 5.746 1.00 91.50 98 ALA A CA 1
ATOM 727 C C . ALA A 1 98 ? -4.004 -4.776 4.544 1.00 91.50 98 ALA A C 1
ATOM 729 O O . ALA A 1 98 ? -4.809 -5.641 4.200 1.00 91.50 98 ALA A O 1
ATOM 730 N N . ALA A 1 99 ? -3.880 -3.619 3.896 1.00 91.75 99 ALA A N 1
ATOM 731 C CA . ALA A 1 99 ? -4.534 -3.333 2.628 1.00 91.75 99 ALA A CA 1
ATOM 732 C C . ALA A 1 99 ? -3.484 -3.266 1.519 1.00 91.75 99 ALA A C 1
ATOM 734 O O . ALA A 1 99 ? -2.535 -2.486 1.606 1.00 91.75 99 ALA A O 1
ATOM 735 N N . TRP A 1 100 ? -3.667 -4.071 0.474 1.00 92.38 100 TRP A N 1
ATOM 736 C CA . TRP A 1 100 ? -2.806 -4.065 -0.702 1.00 92.38 100 TRP A CA 1
ATOM 737 C C . TRP A 1 100 ? -3.560 -3.471 -1.891 1.00 92.38 100 TRP A C 1
ATOM 739 O O . TRP A 1 100 ? -4.619 -3.965 -2.274 1.00 92.38 100 TRP A O 1
ATOM 749 N N . LEU A 1 101 ? -3.032 -2.373 -2.434 1.00 91.06 101 LEU A N 1
ATOM 750 C CA . LEU A 1 101 ? -3.672 -1.594 -3.491 1.00 91.06 101 LEU A CA 1
ATOM 751 C C . LEU A 1 101 ? -2.824 -1.697 -4.767 1.00 91.06 101 LEU A C 1
ATOM 753 O O . LEU A 1 101 ? -1.740 -1.108 -4.808 1.00 91.06 101 LEU A O 1
ATOM 757 N N . PRO A 1 102 ? -3.275 -2.435 -5.797 1.00 90.44 102 PRO A N 1
ATOM 758 C CA . PRO A 1 102 ? -2.532 -2.537 -7.045 1.00 90.44 102 PRO A CA 1
ATOM 759 C C . PRO A 1 102 ? -2.547 -1.198 -7.785 1.00 90.44 102 PRO A C 1
ATOM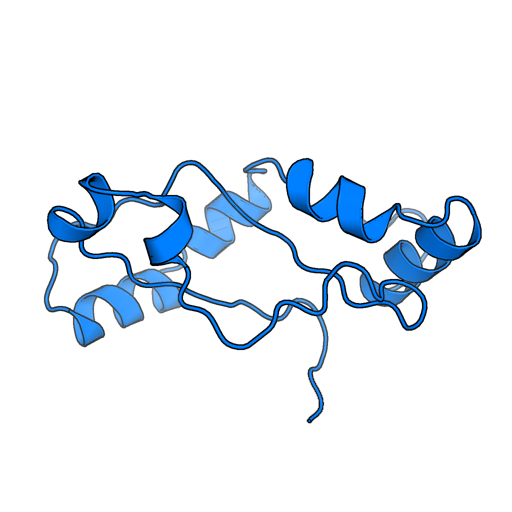 761 O O . PRO A 1 102 ? -3.608 -0.662 -8.096 1.00 90.44 102 PRO A O 1
ATOM 764 N N . LEU A 1 103 ? -1.361 -0.666 -8.090 1.00 86.81 103 LEU A N 1
ATOM 765 C CA . LEU A 1 103 ? -1.214 0.506 -8.965 1.00 86.81 103 LEU A CA 1
ATOM 766 C C . LEU A 1 103 ? -1.219 0.130 -10.452 1.00 86.81 103 LEU A C 1
ATOM 768 O O . LEU A 1 103 ? -1.378 0.997 -11.305 1.00 86.81 103 LEU A O 1
ATOM 772 N N . VAL A 1 104 ? -1.032 -1.157 -10.748 1.00 87.12 104 VAL A N 1
ATOM 773 C CA . VAL A 1 104 ? -0.965 -1.738 -12.092 1.00 87.12 104 VAL A CA 1
ATOM 774 C C . VAL A 1 104 ? -1.713 -3.076 -12.096 1.00 87.12 104 VAL A C 1
ATOM 776 O O . VAL A 1 104 ? -1.891 -3.656 -11.020 1.00 87.12 104 VAL A O 1
ATOM 779 N N . PRO A 1 105 ? -2.169 -3.580 -13.258 1.00 88.62 105 PRO A N 1
ATOM 780 C CA . PRO A 1 105 ? -2.790 -4.899 -13.347 1.00 88.62 105 PRO A CA 1
ATOM 781 C C . PRO A 1 105 ? -1.899 -6.004 -12.766 1.00 88.62 105 PRO A C 1
ATOM 783 O O . PRO A 1 105 ? -0.676 -5.958 -12.883 1.00 88.62 105 PRO A O 1
ATOM 786 N N . VAL A 1 106 ? -2.529 -7.001 -12.148 1.00 86.44 106 VAL A N 1
ATOM 787 C CA . VAL A 1 106 ? -1.856 -8.088 -11.424 1.00 86.44 106 VAL A CA 1
ATOM 788 C C . VAL A 1 106 ? -2.231 -9.403 -12.083 1.00 86.44 106 VAL A C 1
ATOM 790 O O . VAL A 1 106 ? -3.412 -9.634 -12.344 1.00 86.44 106 VAL A O 1
ATOM 793 N N . SER A 1 107 ? -1.236 -10.241 -12.350 1.00 84.88 107 SER A N 1
ATOM 794 C CA . SER A 1 107 ? -1.413 -11.610 -12.833 1.00 84.88 107 SER A CA 1
ATOM 795 C C . SER A 1 107 ? -1.077 -12.617 -11.732 1.00 84.88 107 SER A C 1
ATOM 797 O O . SER A 1 107 ? -0.463 -12.250 -10.726 1.00 84.88 107 SER A O 1
ATOM 799 N N . GLU A 1 108 ? -1.486 -13.870 -11.941 1.00 79.69 108 GLU A N 1
ATOM 800 C CA . GLU A 1 108 ? -0.984 -15.023 -11.178 1.00 79.69 108 GLU A CA 1
ATOM 801 C C . GLU A 1 108 ? 0.529 -15.222 -11.358 1.00 79.69 108 GLU A C 1
ATOM 803 O O . GLU A 1 108 ? 1.064 -14.812 -12.422 1.00 79.69 108 GLU A O 1
#

Organism: NCBI:txid1628268

Secondary structure (DSSP, 8-state):
--SSS--HHHHHHHHHHHSTTHHHHHHH-----HHHHHHHT-HHHHHHHHHHH--S-----S--------TT-GGG-PPS--GGGGGGGGGGT---------SS----